Protein AF-A0A958YTX1-F1 (afdb_monomer_lite)

Secondary structure (DSSP, 8-state):
-EEEE---TTS-----EEEE---SS--EEE--STTTTTT-EEES-HHHHHHHHHHHHHHHHHHHHHHHHHHHHHH-TT--HHHHHHHHHHHHHHHHHHHHHHHHHHHHTTTSTHHHHHHHHHSTTS-HHHHHHHHHHS-HHHHTSHHHHHHHHHHHHHHHHHHH-

Foldseek 3Di:
DDWDDDDDPVRDDDPAIADFDDDPWDKDWDADPVCRRPRIDIDDDPLRVLVVVLVVVCVVLVVVLVVLVVVVVVQPPPHDPVVVVVSVVVNVVSLLVQLVVLLVSLLVVLADLNSLVSCVPRVLVPDLVSLVVSLVSHDPVNCPDPSNVVSVVSSVVCVVVVVVD

Radius of gyration: 19.44 Å; chains: 1; bounding box: 45×51×43 Å

Sequence (165 aa):
IYYLYIRLKDGSLRDDRITFFAENGDLNIKTNLKNFGSAAVVTGSENDSILRDYNKLKQRYVAKNLDLIEQRLKKGKKSDDSLEMDLSQKQNALVSSKYLATINFALNNKNQEVAPYLILSEAYNANIKYLDTVYNALLPKIKDSKYGKELESFILNRKKTDTVL

Structure (mmCIF, N/CA/C/O backbone):
data_AF-A0A958YTX1-F1
#
_entry.id   AF-A0A958YTX1-F1
#
loop_
_atom_site.group_PDB
_atom_site.id
_atom_site.type_symbol
_atom_site.label_atom_id
_atom_site.label_alt_id
_atom_site.label_comp_id
_atom_site.label_asym_id
_atom_site.label_entity_id
_atom_site.label_seq_id
_atom_site.pdbx_PDB_ins_code
_atom_site.Cartn_x
_atom_site.Cartn_y
_atom_site.Cartn_z
_atom_site.occupancy
_atom_site.B_iso_or_equiv
_atom_site.auth_seq_id
_atom_site.auth_comp_id
_atom_site.auth_asym_id
_atom_site.auth_atom_id
_atom_site.pdbx_PDB_model_num
ATOM 1 N N . ILE A 1 1 ? -3.151 -7.218 8.131 1.00 94.69 1 ILE A N 1
ATOM 2 C CA . ILE A 1 1 ? -2.975 -8.184 7.020 1.00 94.69 1 ILE A CA 1
ATOM 3 C C . ILE A 1 1 ? -2.817 -9.578 7.576 1.00 94.69 1 ILE A C 1
ATOM 5 O O . ILE A 1 1 ? -1.966 -9.788 8.434 1.00 94.69 1 ILE A O 1
ATOM 9 N N . TYR A 1 2 ? -3.626 -10.496 7.069 1.00 95.12 2 TYR A N 1
ATOM 10 C CA . TYR A 1 2 ? -3.586 -11.914 7.388 1.00 95.12 2 TYR A CA 1
ATOM 11 C C . TYR A 1 2 ? -3.464 -12.727 6.101 1.00 95.12 2 TYR A C 1
ATOM 13 O O . TYR A 1 2 ? -3.712 -12.224 5.002 1.00 95.12 2 TYR A O 1
ATOM 21 N N . TYR A 1 3 ? -3.056 -13.983 6.261 1.00 94.38 3 TYR A N 1
ATOM 22 C CA . TYR A 1 3 ? -2.882 -14.927 5.168 1.00 94.38 3 TYR A CA 1
ATOM 23 C C . TYR A 1 3 ? -3.634 -16.209 5.489 1.00 94.38 3 TYR A C 1
ATOM 25 O O . TYR A 1 3 ? -3.468 -16.773 6.570 1.00 94.38 3 TYR A O 1
ATOM 33 N N . LEU A 1 4 ? -4.421 -16.683 4.532 1.00 93.50 4 LEU A N 1
ATOM 34 C CA . LEU A 1 4 ? -5.057 -17.992 4.578 1.00 93.50 4 LEU A CA 1
ATOM 35 C C . LEU A 1 4 ? -4.350 -18.909 3.572 1.00 93.50 4 LEU A C 1
ATOM 37 O O . LEU A 1 4 ? -4.182 -18.541 2.409 1.00 93.50 4 LEU A O 1
ATOM 41 N N . TYR A 1 5 ? -3.920 -20.083 4.026 1.00 91.00 5 TYR A N 1
ATOM 42 C CA . TYR A 1 5 ? -3.286 -21.118 3.206 1.00 91.00 5 TYR A CA 1
ATOM 43 C C . TYR A 1 5 ? -3.966 -22.468 3.454 1.00 91.00 5 TYR A C 1
ATOM 45 O O . TYR A 1 5 ? -4.566 -22.677 4.510 1.00 91.00 5 TYR A O 1
ATOM 53 N N . ILE A 1 6 ? -3.879 -23.385 2.488 1.00 88.06 6 ILE A N 1
ATOM 54 C CA . ILE A 1 6 ? -4.390 -24.754 2.628 1.00 88.06 6 ILE A CA 1
ATOM 55 C C . ILE A 1 6 ? -3.218 -25.721 2.716 1.00 88.06 6 ILE A C 1
ATOM 57 O O . ILE A 1 6 ? -2.274 -25.650 1.936 1.00 88.06 6 ILE A O 1
ATOM 61 N N . ARG A 1 7 ? -3.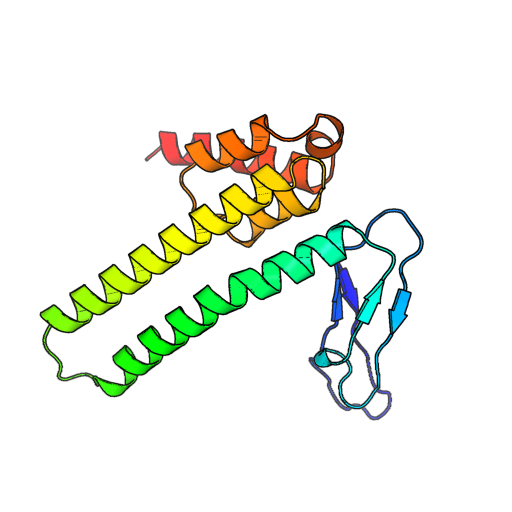327 -26.681 3.636 1.00 86.75 7 ARG A N 1
ATOM 62 C CA . ARG A 1 7 ? -2.463 -27.858 3.684 1.00 86.75 7 ARG A CA 1
ATOM 63 C C . ARG A 1 7 ? -3.258 -29.081 3.242 1.00 86.75 7 ARG A C 1
ATOM 65 O O . ARG A 1 7 ? -4.240 -29.442 3.891 1.00 86.75 7 ARG A O 1
ATOM 72 N N . LEU A 1 8 ? -2.841 -29.708 2.146 1.00 86.00 8 LEU A N 1
ATOM 73 C CA . LEU A 1 8 ? -3.474 -30.921 1.634 1.00 86.00 8 LEU A CA 1
ATOM 74 C C . LEU A 1 8 ? -2.929 -32.158 2.358 1.00 86.00 8 LEU A C 1
ATOM 76 O O . LEU A 1 8 ? -1.764 -32.214 2.752 1.00 86.00 8 LEU A O 1
ATOM 80 N N . LYS A 1 9 ? -3.802 -33.145 2.588 1.00 87.06 9 LYS A N 1
ATOM 81 C CA . LYS A 1 9 ? -3.450 -34.385 3.305 1.00 87.06 9 LYS A CA 1
ATOM 82 C C . LYS A 1 9 ? -2.627 -35.358 2.460 1.00 87.06 9 LYS A C 1
ATOM 84 O O . LYS A 1 9 ? -1.966 -36.218 3.025 1.00 87.06 9 LYS A O 1
ATOM 89 N N . ASP A 1 10 ? -2.665 -35.217 1.140 1.00 85.06 10 ASP A N 1
ATOM 90 C CA . ASP A 1 10 ? -1.918 -36.041 0.180 1.00 85.06 10 ASP A CA 1
ATOM 91 C C . ASP A 1 10 ? -0.419 -35.693 0.114 1.00 85.06 10 ASP A C 1
ATOM 93 O O . ASP A 1 10 ? 0.318 -36.268 -0.681 1.00 85.06 10 ASP A O 1
ATOM 97 N N . GLY A 1 11 ? 0.040 -34.753 0.947 1.00 75.19 11 GLY A N 1
ATOM 98 C CA . GLY A 1 11 ? 1.431 -34.313 0.995 1.00 75.19 11 GLY A CA 1
ATOM 99 C C . GLY A 1 11 ? 1.804 -33.318 -0.102 1.00 75.19 11 GLY A C 1
ATOM 100 O O . GLY A 1 11 ? 2.936 -32.835 -0.103 1.00 75.19 11 GLY A O 1
ATOM 101 N N . SER A 1 12 ? 0.878 -32.965 -1.000 1.00 78.81 12 SER A N 1
ATOM 102 C CA . SER A 1 12 ? 1.134 -31.935 -2.001 1.00 78.81 12 SER A CA 1
ATOM 103 C C . SER A 1 12 ? 1.296 -30.567 -1.332 1.00 78.81 12 SER A C 1
ATOM 105 O O . SER A 1 12 ? 0.480 -30.126 -0.513 1.00 78.81 12 SER A O 1
ATOM 107 N N . LEU A 1 13 ? 2.402 -29.900 -1.660 1.00 73.06 13 LEU A N 1
ATOM 108 C CA . LEU A 1 13 ? 2.681 -28.547 -1.202 1.00 73.06 13 LEU A CA 1
ATOM 109 C C . LEU A 1 13 ? 2.008 -27.549 -2.140 1.00 73.06 13 LEU A C 1
ATOM 111 O O . LEU A 1 13 ? 2.064 -27.671 -3.364 1.00 73.06 13 LEU A O 1
ATOM 115 N N . ARG A 1 14 ? 1.355 -26.563 -1.534 1.00 77.06 14 ARG A N 1
ATOM 116 C CA . ARG A 1 14 ? 0.618 -25.496 -2.201 1.00 77.06 14 ARG A CA 1
ATOM 117 C C . ARG A 1 14 ? 1.078 -24.178 -1.603 1.00 77.06 14 ARG A C 1
ATOM 119 O O . ARG A 1 14 ? 0.867 -23.924 -0.421 1.00 77.06 14 ARG A O 1
ATOM 126 N N . ASP A 1 15 ? 1.734 -23.373 -2.431 1.00 80.12 15 ASP A N 1
ATOM 127 C CA . ASP A 1 15 ? 2.277 -22.073 -2.027 1.00 80.12 15 ASP A CA 1
ATOM 128 C C . ASP A 1 15 ? 1.273 -20.928 -2.201 1.00 80.12 15 ASP A C 1
ATOM 130 O O . ASP A 1 15 ? 1.572 -19.778 -1.869 1.00 80.12 15 ASP A O 1
ATOM 134 N N . ASP A 1 16 ? 0.072 -21.215 -2.707 1.00 86.00 16 ASP A N 1
ATOM 135 C CA . ASP A 1 16 ? -0.949 -20.203 -2.891 1.00 86.00 16 ASP A CA 1
ATOM 136 C C . ASP A 1 16 ? -1.557 -19.756 -1.557 1.00 86.00 16 ASP A C 1
ATOM 138 O O . ASP A 1 16 ? -1.866 -20.537 -0.655 1.00 86.00 16 ASP A O 1
ATOM 142 N N . ARG A 1 17 ? -1.698 -18.436 -1.424 1.00 91.56 17 ARG A N 1
ATOM 143 C CA . ARG A 1 17 ? -2.186 -17.774 -0.215 1.00 91.56 17 ARG A CA 1
ATOM 144 C C . ARG A 1 17 ? -3.240 -16.756 -0.590 1.00 91.56 17 ARG A C 1
ATOM 146 O O . ARG A 1 17 ? -3.100 -16.043 -1.584 1.00 91.56 17 ARG A O 1
ATOM 153 N N . ILE A 1 18 ? -4.261 -16.649 0.246 1.00 94.38 18 ILE A N 1
ATOM 154 C CA . ILE A 1 18 ? -5.218 -15.550 0.193 1.00 94.38 18 ILE A CA 1
ATOM 155 C C . ILE A 1 18 ? -4.757 -14.509 1.202 1.00 94.38 18 ILE A C 1
ATOM 157 O O . ILE A 1 18 ? -4.829 -14.730 2.410 1.00 94.38 18 ILE A O 1
ATOM 161 N N . THR A 1 19 ? -4.271 -13.382 0.698 1.00 94.75 19 THR A N 1
ATOM 162 C CA . THR A 1 19 ? -3.956 -12.210 1.516 1.00 94.75 19 THR A CA 1
ATOM 163 C C . THR A 1 19 ? -5.206 -11.360 1.669 1.00 94.75 19 THR A C 1
ATOM 165 O O . THR A 1 19 ? -5.884 -11.078 0.676 1.00 94.75 19 THR A O 1
ATOM 168 N N . PHE A 1 20 ? -5.494 -10.927 2.892 1.00 96.38 20 PHE A N 1
ATOM 169 C CA . PHE A 1 20 ? -6.612 -10.028 3.156 1.00 96.38 20 PHE A CA 1
ATOM 170 C C . PHE A 1 20 ? -6.329 -9.075 4.318 1.00 96.38 20 PHE A C 1
ATOM 172 O O . PHE A 1 20 ? -5.524 -9.353 5.219 1.00 96.38 20 PHE A O 1
ATOM 179 N N . PHE A 1 21 ? -6.987 -7.923 4.288 1.00 97.12 21 PHE A N 1
ATOM 180 C CA . PHE A 1 21 ? -7.036 -7.005 5.414 1.00 97.12 21 PHE A CA 1
ATOM 181 C C . PHE A 1 21 ? -8.175 -7.436 6.342 1.00 97.12 21 PHE A C 1
ATOM 183 O O . PHE A 1 21 ? -9.337 -7.399 5.966 1.00 97.12 21 PHE A O 1
ATOM 190 N N . ALA A 1 22 ? -7.837 -7.904 7.541 1.00 94.38 22 ALA A N 1
ATOM 191 C CA . ALA A 1 22 ? -8.842 -8.210 8.552 1.00 94.38 22 ALA A CA 1
ATOM 192 C C . ALA A 1 22 ? -9.127 -6.958 9.383 1.00 94.38 22 ALA A C 1
ATOM 194 O O . ALA A 1 22 ? -8.197 -6.216 9.707 1.00 94.38 22 ALA A O 1
ATOM 195 N N . GLU A 1 23 ? -10.386 -6.774 9.756 1.00 90.81 23 GLU A N 1
ATOM 196 C CA . GLU A 1 23 ? -10.850 -5.740 10.677 1.00 90.81 23 GLU A CA 1
ATOM 197 C C . GLU A 1 23 ? -11.824 -6.349 11.689 1.00 90.81 23 GLU A C 1
ATOM 199 O O . GLU A 1 23 ? -12.210 -7.512 11.562 1.00 90.81 23 GLU A O 1
ATOM 204 N N . ASN A 1 24 ? -12.171 -5.593 12.730 1.00 90.25 24 ASN A N 1
ATOM 205 C CA . ASN A 1 24 ? -13.100 -6.067 13.750 1.00 90.25 24 ASN A CA 1
ATOM 206 C C . ASN A 1 24 ? -14.527 -6.110 13.179 1.00 90.25 24 ASN A C 1
ATOM 208 O O . ASN A 1 24 ? -15.191 -5.078 13.097 1.00 90.25 24 ASN A O 1
ATOM 212 N N . GLY A 1 25 ? -14.965 -7.293 12.759 1.00 91.00 25 GLY A N 1
ATOM 213 C CA . GLY A 1 25 ? -16.273 -7.525 12.161 1.00 91.00 25 GLY A CA 1
ATOM 214 C C . GLY A 1 25 ? -16.349 -8.876 11.453 1.00 91.00 25 GLY A C 1
ATOM 215 O O . GLY A 1 25 ? -15.367 -9.620 11.386 1.00 91.00 25 GLY A O 1
ATOM 216 N N . ASP A 1 26 ? -17.527 -9.183 10.917 1.00 94.00 26 ASP A N 1
ATOM 217 C CA . ASP A 1 26 ? -17.751 -10.410 10.159 1.00 94.00 26 ASP A CA 1
ATOM 218 C C . ASP A 1 26 ? -17.112 -10.310 8.770 1.00 94.00 26 ASP A C 1
ATOM 220 O O . ASP A 1 26 ? -17.477 -9.470 7.947 1.00 94.00 26 ASP A O 1
ATOM 224 N N . LEU A 1 27 ? -16.176 -11.215 8.489 1.00 95.19 27 LEU A N 1
ATOM 225 C CA . LEU A 1 27 ? -15.470 -11.301 7.215 1.00 95.19 27 LEU A CA 1
ATOM 226 C C . LEU A 1 27 ? -15.757 -12.649 6.555 1.00 95.19 27 LEU A C 1
ATOM 228 O O . LEU A 1 27 ? -15.648 -13.704 7.178 1.00 95.19 27 LEU A O 1
ATOM 232 N N . ASN A 1 28 ? -16.084 -12.620 5.264 1.00 96.19 28 ASN A N 1
ATOM 233 C CA . ASN A 1 28 ? -16.352 -13.815 4.472 1.00 96.19 28 ASN A CA 1
ATOM 234 C C . ASN A 1 28 ? -15.337 -13.946 3.331 1.00 96.19 28 ASN A C 1
ATOM 236 O O . ASN A 1 28 ? -15.104 -12.993 2.585 1.00 96.19 28 ASN A O 1
ATOM 240 N N . ILE A 1 29 ? -14.755 -15.139 3.184 1.00 96.38 29 ILE A N 1
ATOM 241 C CA . ILE A 1 29 ? -13.807 -15.480 2.119 1.00 96.38 29 ILE A CA 1
ATOM 242 C C . ILE A 1 29 ? -14.378 -16.645 1.319 1.00 96.38 29 ILE A C 1
ATOM 244 O O . ILE A 1 29 ? -14.468 -17.769 1.813 1.00 96.38 29 ILE A O 1
ATOM 248 N N . LYS A 1 30 ? -14.711 -16.394 0.053 1.00 96.69 30 LYS A N 1
ATOM 249 C CA . LYS A 1 30 ? -15.165 -17.423 -0.887 1.00 96.69 30 LYS A CA 1
ATOM 250 C C . LYS A 1 30 ? -14.072 -17.713 -1.905 1.00 96.69 30 LYS A C 1
ATOM 252 O O . LYS A 1 30 ? -13.580 -16.803 -2.559 1.00 96.69 30 LYS A O 1
ATOM 257 N N . THR A 1 31 ? -13.707 -18.980 -2.066 1.00 95.81 31 THR A N 1
ATOM 258 C CA . THR A 1 31 ? -12.684 -19.432 -3.022 1.00 95.81 31 THR A CA 1
ATOM 259 C C . THR A 1 31 ? -13.006 -20.846 -3.527 1.00 95.81 31 THR A C 1
ATOM 261 O O . THR A 1 31 ? -14.040 -21.413 -3.171 1.00 95.81 31 THR A O 1
ATOM 264 N N . ASN A 1 32 ? -12.150 -21.429 -4.368 1.00 93.12 32 ASN A N 1
ATOM 265 C CA . ASN A 1 32 ? -12.254 -22.818 -4.810 1.00 93.12 32 ASN A CA 1
ATOM 266 C C . ASN A 1 32 ? -10.899 -23.531 -4.755 1.00 93.12 32 ASN A C 1
ATOM 268 O O . ASN A 1 32 ? -9.851 -22.902 -4.819 1.00 93.12 32 ASN A O 1
ATOM 272 N N . LEU A 1 33 ? -10.920 -24.863 -4.679 1.00 89.62 33 LEU A N 1
ATOM 273 C CA . LEU A 1 33 ? -9.699 -25.656 -4.540 1.00 89.62 33 LEU A CA 1
ATOM 274 C C . LEU A 1 33 ? -8.764 -25.553 -5.757 1.00 89.62 33 LEU A C 1
ATOM 276 O O . LEU A 1 33 ? -7.557 -25.668 -5.595 1.00 89.62 33 LEU A O 1
ATOM 280 N N . LYS A 1 34 ? -9.293 -25.358 -6.970 1.00 90.12 34 LYS A N 1
ATOM 281 C CA . LYS A 1 34 ? -8.480 -25.309 -8.198 1.00 90.12 34 LYS A CA 1
ATOM 282 C C . LYS A 1 34 ? -7.597 -24.059 -8.250 1.00 90.12 34 LYS A C 1
ATOM 284 O O . LYS A 1 34 ? -6.446 -24.149 -8.653 1.00 90.12 34 LYS A O 1
ATOM 289 N N . ASN A 1 35 ? -8.147 -22.920 -7.837 1.00 90.88 35 ASN A N 1
ATOM 290 C CA . ASN A 1 35 ? -7.543 -21.592 -7.921 1.00 90.88 35 ASN A CA 1
ATOM 291 C C . ASN A 1 35 ? -7.614 -20.901 -6.550 1.00 90.88 35 ASN A C 1
ATOM 293 O O . ASN A 1 35 ? -8.166 -19.807 -6.433 1.00 90.88 35 ASN A O 1
ATOM 297 N N . PHE A 1 36 ? -7.120 -21.558 -5.499 1.00 91.25 36 PHE A N 1
ATOM 298 C CA . PHE A 1 36 ? -7.405 -21.157 -4.120 1.00 91.25 36 PHE A CA 1
ATOM 299 C C . PHE A 1 36 ? -6.950 -19.728 -3.797 1.00 91.25 36 PHE A C 1
ATOM 301 O O . PHE A 1 36 ? -7.731 -18.960 -3.234 1.00 91.25 36 PHE A O 1
ATOM 308 N N . GLY A 1 37 ? -5.751 -19.329 -4.223 1.00 90.81 37 GLY A N 1
ATOM 309 C CA . GLY A 1 37 ? -5.306 -17.939 -4.083 1.00 90.81 37 GLY A CA 1
ATOM 310 C C . GLY A 1 37 ? -6.059 -16.956 -4.992 1.00 90.81 37 GLY A C 1
ATOM 311 O O . GLY A 1 37 ? -6.606 -15.957 -4.529 1.00 90.81 37 GLY A O 1
ATOM 312 N N . SER A 1 38 ? -6.087 -17.222 -6.302 1.00 91.00 38 SER A N 1
ATOM 313 C CA . SER A 1 38 ? -6.497 -16.235 -7.315 1.00 91.00 38 SER A CA 1
ATOM 314 C C . SER A 1 38 ? -8.008 -16.083 -7.499 1.00 91.00 38 SER A C 1
ATOM 316 O O . SER A 1 38 ? -8.454 -15.026 -7.938 1.00 91.00 38 SER A O 1
ATOM 318 N N . ALA A 1 39 ? -8.806 -17.097 -7.157 1.00 93.81 39 ALA A N 1
ATOM 319 C CA . ALA A 1 39 ? -10.267 -17.033 -7.237 1.00 93.81 39 ALA A CA 1
ATOM 320 C C . ALA A 1 39 ? -10.928 -16.528 -5.944 1.00 93.81 39 ALA A C 1
ATOM 322 O O . ALA A 1 39 ? -12.155 -16.544 -5.837 1.00 93.81 39 ALA A O 1
ATOM 323 N N . ALA A 1 40 ? -10.131 -16.111 -4.960 1.00 95.31 40 ALA A N 1
ATOM 324 C CA . ALA A 1 40 ? -10.626 -15.645 -3.681 1.00 95.31 40 ALA A CA 1
ATOM 325 C C . ALA A 1 40 ? -11.355 -14.301 -3.794 1.00 95.31 40 ALA A C 1
ATOM 327 O O . ALA A 1 40 ? -10.803 -13.303 -4.263 1.00 95.31 40 ALA A O 1
ATOM 328 N N . VAL A 1 41 ? -12.578 -14.265 -3.274 1.00 96.06 41 VAL A N 1
ATOM 329 C CA . VAL A 1 41 ? -13.373 -13.056 -3.075 1.00 96.06 41 VAL A CA 1
ATOM 330 C C . VAL A 1 41 ? -13.544 -12.856 -1.577 1.00 96.06 41 VAL A C 1
ATOM 332 O O . VAL A 1 41 ? -14.038 -13.746 -0.885 1.00 96.06 41 VAL A O 1
ATOM 335 N N . VAL A 1 42 ? -13.120 -11.694 -1.090 1.00 96.31 42 VAL A N 1
ATOM 336 C CA . VAL A 1 42 ? -13.234 -11.301 0.316 1.00 96.31 42 VAL A CA 1
ATOM 337 C C . VAL A 1 42 ? -14.272 -10.193 0.422 1.00 96.31 42 VAL A C 1
ATOM 339 O O . VAL A 1 42 ? -14.250 -9.243 -0.359 1.00 96.31 42 VAL A O 1
ATOM 342 N N . THR A 1 43 ? -15.194 -10.337 1.368 1.00 96.50 43 THR A N 1
ATOM 343 C CA . THR A 1 43 ? -16.273 -9.380 1.644 1.00 96.50 43 THR A CA 1
ATOM 344 C C . THR A 1 43 ? -16.411 -9.169 3.146 1.00 96.50 43 THR A C 1
ATOM 346 O O . THR A 1 43 ? -16.053 -10.057 3.918 1.00 96.50 43 THR A O 1
ATOM 349 N N . GLY A 1 44 ? -16.969 -8.031 3.559 1.00 94.69 44 GLY A N 1
ATOM 350 C CA . GLY A 1 44 ? -17.151 -7.701 4.979 1.00 94.69 44 GLY A CA 1
ATOM 351 C C . GLY A 1 44 ? -15.977 -6.949 5.614 1.00 94.6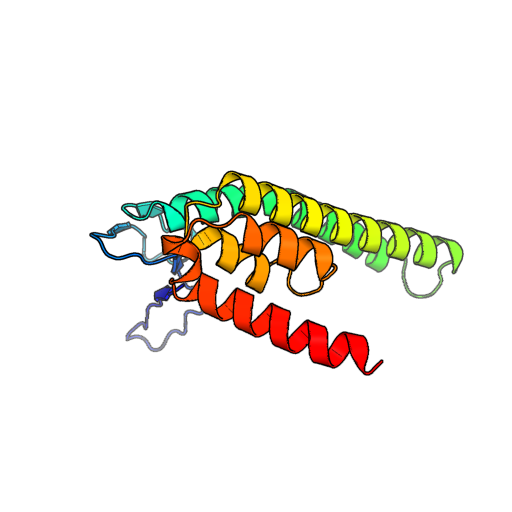9 44 GLY A C 1
ATOM 352 O O . GLY A 1 44 ? -16.041 -6.653 6.797 1.00 94.69 44 GLY A O 1
ATOM 353 N N . SER A 1 45 ? -14.937 -6.600 4.840 1.00 95.75 45 SER A N 1
ATOM 354 C CA . SER A 1 45 ? -13.924 -5.624 5.264 1.00 95.75 45 SER A CA 1
ATOM 355 C C . SER A 1 45 ? -13.850 -4.434 4.313 1.00 95.75 45 SER A C 1
ATOM 357 O O . SER A 1 45 ? -13.541 -4.591 3.126 1.00 95.75 45 SER A O 1
ATOM 359 N N . GLU A 1 46 ? -14.092 -3.235 4.843 1.00 95.75 46 GLU A N 1
ATOM 360 C CA . GLU A 1 46 ? -13.929 -1.986 4.096 1.00 95.75 46 GLU A CA 1
ATOM 361 C C . GLU A 1 46 ? -12.448 -1.738 3.781 1.00 95.75 46 GLU A C 1
ATOM 363 O O . GLU A 1 46 ? -12.098 -1.406 2.643 1.00 95.75 46 GLU A O 1
ATOM 368 N N . ASN A 1 47 ? -11.555 -1.992 4.746 1.00 97.44 47 ASN A N 1
ATOM 369 C CA . ASN A 1 47 ? -10.113 -1.854 4.537 1.00 97.44 47 ASN A CA 1
ATOM 370 C C . ASN A 1 47 ? -9.593 -2.803 3.445 1.00 97.44 47 ASN A C 1
ATOM 372 O O . ASN A 1 47 ? -8.751 -2.400 2.640 1.00 97.44 47 ASN A O 1
ATOM 376 N N . ASP A 1 48 ? -10.100 -4.039 3.368 1.00 97.62 48 ASP A N 1
ATOM 377 C CA . ASP A 1 48 ? -9.721 -4.987 2.314 1.00 97.62 48 ASP A CA 1
ATOM 378 C C . ASP A 1 48 ? -10.236 -4.548 0.942 1.00 97.62 48 ASP A C 1
ATOM 380 O O . ASP A 1 48 ? -9.499 -4.623 -0.043 1.00 97.62 48 ASP A O 1
ATOM 384 N N . SER A 1 49 ? -11.465 -4.029 0.870 1.00 97.19 49 SER A N 1
ATOM 385 C CA . SER A 1 49 ? -12.017 -3.484 -0.375 1.00 97.19 49 SER A CA 1
ATOM 386 C C . SER A 1 49 ? -11.148 -2.342 -0.908 1.00 97.19 49 SER A C 1
ATOM 388 O O . SER A 1 49 ? -10.721 -2.366 -2.065 1.00 97.19 49 SER A O 1
ATOM 390 N N . ILE A 1 50 ? -10.800 -1.386 -0.044 1.00 98.19 50 ILE A N 1
ATOM 391 C CA . ILE A 1 50 ? -9.938 -0.253 -0.398 1.00 98.19 50 ILE A CA 1
ATOM 392 C C . ILE A 1 50 ? -8.534 -0.735 -0.798 1.00 98.19 50 ILE A C 1
ATOM 394 O O . ILE A 1 50 ? -7.969 -0.259 -1.787 1.00 98.19 50 ILE A O 1
ATOM 398 N N . LEU A 1 51 ? -7.975 -1.725 -0.091 1.00 98.06 51 LEU A N 1
ATOM 399 C CA . LEU A 1 51 ? -6.694 -2.341 -0.449 1.00 98.06 51 LEU A CA 1
ATOM 400 C C . LEU A 1 51 ? -6.742 -2.989 -1.842 1.00 98.06 51 LEU A C 1
ATOM 402 O O . LEU A 1 51 ? -5.788 -2.873 -2.616 1.00 98.06 51 LEU A O 1
ATOM 406 N N . ARG A 1 52 ? -7.839 -3.670 -2.193 1.00 96.81 52 ARG A N 1
ATOM 407 C CA . ARG A 1 52 ? -8.026 -4.265 -3.527 1.00 96.81 52 ARG A CA 1
ATOM 408 C C . ARG A 1 52 ? -8.102 -3.203 -4.613 1.00 96.81 52 ARG A C 1
ATOM 410 O O . ARG A 1 52 ? -7.504 -3.395 -5.673 1.00 96.81 52 ARG A O 1
ATOM 417 N N . ASP A 1 53 ? -8.771 -2.088 -4.358 1.00 97.94 53 ASP A N 1
ATOM 418 C CA . ASP A 1 53 ? -8.829 -0.978 -5.309 1.00 97.94 53 ASP A CA 1
ATOM 419 C C . ASP A 1 53 ? -7.461 -0.324 -5.508 1.00 97.94 53 ASP A C 1
ATOM 421 O O . ASP A 1 53 ? -7.038 -0.105 -6.649 1.00 97.94 53 ASP A O 1
ATOM 425 N N . TYR A 1 54 ? -6.698 -0.138 -4.429 1.00 98.44 54 TYR A N 1
ATOM 426 C CA . TYR A 1 54 ? -5.301 0.269 -4.537 1.00 98.44 54 TYR A CA 1
ATOM 427 C C . TYR A 1 54 ? -4.469 -0.740 -5.341 1.00 98.44 54 TYR A C 1
ATOM 429 O O . TYR A 1 54 ? -3.680 -0.356 -6.205 1.00 98.44 54 TYR A O 1
ATOM 437 N N . ASN A 1 55 ? -4.652 -2.043 -5.116 1.00 96.44 55 ASN A N 1
ATOM 438 C CA . ASN A 1 55 ? -3.918 -3.067 -5.855 1.00 96.44 55 ASN A CA 1
ATOM 439 C C . ASN A 1 55 ? -4.192 -2.992 -7.364 1.00 96.44 55 ASN A C 1
ATOM 441 O O . ASN A 1 55 ? -3.246 -3.128 -8.141 1.00 96.44 55 ASN A O 1
ATOM 445 N N . LYS A 1 56 ? -5.433 -2.709 -7.788 1.00 96.75 56 LYS A N 1
ATOM 446 C CA . LYS A 1 56 ? -5.767 -2.463 -9.206 1.00 96.75 56 LYS A CA 1
ATOM 447 C C . LYS A 1 56 ? -5.018 -1.249 -9.760 1.00 96.75 56 LYS A C 1
ATOM 449 O O . LYS A 1 56 ? -4.485 -1.314 -10.867 1.00 96.75 56 LYS A O 1
ATOM 454 N N . LEU A 1 57 ? -4.935 -0.158 -8.995 1.00 96.69 57 LEU A N 1
ATOM 455 C CA . LEU A 1 57 ? -4.146 1.022 -9.366 1.00 96.69 57 LEU A CA 1
ATOM 456 C C . LEU A 1 57 ? -2.655 0.669 -9.511 1.00 96.69 57 LEU A C 1
ATOM 458 O O . LEU A 1 57 ? -2.033 0.993 -10.527 1.00 96.69 57 LEU A O 1
ATOM 462 N N . LYS A 1 58 ? -2.096 -0.049 -8.529 1.00 97.00 58 LYS A N 1
ATOM 463 C CA . LYS A 1 58 ? -0.690 -0.475 -8.487 1.00 97.00 58 LYS A CA 1
ATOM 464 C C . LYS A 1 58 ? -0.293 -1.321 -9.699 1.00 97.00 58 LYS A C 1
ATOM 466 O O . LYS A 1 58 ? 0.832 -1.175 -10.178 1.00 97.00 58 LYS A O 1
ATOM 471 N N . GLN A 1 59 ? -1.200 -2.142 -10.241 1.00 97.19 59 GLN A N 1
ATOM 472 C CA . GLN A 1 59 ? -0.908 -2.984 -11.412 1.00 97.19 59 GLN A CA 1
ATOM 473 C C . GLN A 1 59 ? -0.369 -2.190 -12.608 1.00 97.19 59 GLN A C 1
ATOM 475 O O . GLN A 1 59 ? 0.496 -2.680 -13.327 1.00 97.19 59 GLN A O 1
ATOM 480 N N . ARG A 1 60 ? -0.798 -0.934 -12.794 1.00 96.56 60 ARG A N 1
ATOM 481 C CA . ARG A 1 60 ? -0.302 -0.085 -13.892 1.00 96.56 60 ARG A CA 1
ATOM 482 C C . ARG A 1 60 ? 1.192 0.220 -13.763 1.00 96.56 60 ARG A C 1
ATOM 484 O O . ARG A 1 60 ? 1.895 0.277 -14.767 1.00 96.56 60 ARG A O 1
ATOM 491 N N . TYR A 1 61 ? 1.682 0.403 -12.538 1.00 97.75 61 TYR A N 1
ATOM 492 C CA . TYR A 1 61 ? 3.103 0.634 -12.266 1.00 97.75 61 TYR A CA 1
ATOM 493 C C . TYR A 1 61 ? 3.909 -0.654 -12.395 1.00 97.75 61 TYR A C 1
ATOM 495 O O . TYR A 1 61 ? 5.007 -0.629 -12.943 1.00 97.75 61 TYR A O 1
ATOM 503 N N . VAL A 1 62 ? 3.348 -1.782 -11.946 1.00 97.44 62 VAL A N 1
ATOM 504 C CA . VAL A 1 62 ? 3.968 -3.104 -12.110 1.00 97.44 62 VAL A CA 1
ATOM 505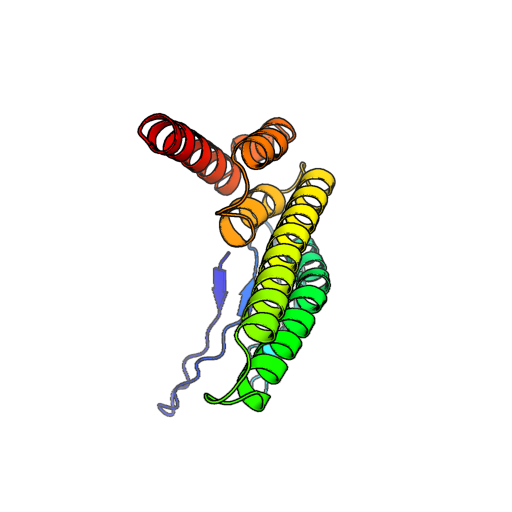 C C . VAL A 1 62 ? 4.155 -3.423 -13.592 1.00 97.44 62 VAL A C 1
ATOM 507 O O . VAL A 1 62 ? 5.270 -3.725 -13.998 1.00 97.44 62 VAL A O 1
ATOM 510 N N . ALA A 1 63 ? 3.109 -3.269 -14.408 1.00 98.12 63 ALA A N 1
ATOM 511 C CA . ALA A 1 63 ? 3.174 -3.517 -15.847 1.00 98.12 63 ALA A CA 1
ATOM 512 C C . ALA A 1 63 ? 4.235 -2.647 -16.541 1.00 98.12 63 ALA A C 1
ATOM 514 O O . ALA A 1 63 ? 5.066 -3.164 -17.279 1.00 98.12 63 ALA A O 1
ATOM 515 N N . LYS A 1 64 ? 4.273 -1.339 -16.244 1.00 98.00 64 LYS A N 1
ATOM 516 C CA . LYS A 1 64 ? 5.303 -0.434 -16.785 1.00 98.00 64 LYS A CA 1
ATOM 517 C C . LYS A 1 64 ? 6.716 -0.822 -16.350 1.00 98.00 64 LYS A C 1
ATOM 519 O O . LYS A 1 64 ? 7.647 -0.722 -17.137 1.00 98.00 64 LYS A O 1
ATOM 524 N N . ASN A 1 65 ? 6.894 -1.260 -15.105 1.00 97.44 65 ASN A N 1
ATOM 525 C CA . ASN A 1 65 ? 8.203 -1.692 -14.624 1.00 97.44 65 ASN A CA 1
ATOM 526 C C . ASN A 1 65 ? 8.650 -2.994 -15.306 1.00 97.44 65 ASN A C 1
ATOM 528 O O . ASN A 1 65 ? 9.829 -3.136 -15.610 1.00 97.44 65 ASN A O 1
ATOM 532 N N . LEU A 1 66 ? 7.724 -3.923 -15.567 1.00 97.75 66 LEU A N 1
ATOM 533 C CA . LEU A 1 66 ? 8.009 -5.147 -16.321 1.00 97.75 66 LEU A CA 1
ATOM 534 C C . LEU A 1 66 ? 8.429 -4.842 -17.762 1.00 97.75 66 LEU A C 1
ATOM 536 O O . LEU A 1 66 ? 9.393 -5.435 -18.231 1.00 97.75 66 LEU A O 1
ATOM 540 N N . ASP A 1 67 ? 7.784 -3.876 -18.417 1.00 97.00 67 ASP A N 1
ATOM 541 C CA . ASP A 1 67 ? 8.182 -3.411 -19.751 1.00 97.00 67 ASP A CA 1
ATOM 542 C C . ASP A 1 67 ? 9.609 -2.827 -19.756 1.00 97.00 67 ASP A C 1
ATOM 544 O O . ASP A 1 67 ? 10.438 -3.205 -20.582 1.00 97.00 67 ASP A O 1
ATOM 548 N N . LEU A 1 68 ? 9.962 -1.992 -18.769 1.00 96.06 68 LEU A N 1
ATOM 549 C CA . LEU A 1 68 ? 11.335 -1.482 -18.625 1.00 96.06 68 LEU A CA 1
ATOM 550 C C . LEU A 1 68 ? 12.357 -2.605 -18.374 1.00 96.06 68 LEU A C 1
ATOM 552 O O . LEU A 1 68 ? 13.469 -2.564 -18.905 1.00 96.06 68 LEU A O 1
ATOM 556 N N . ILE A 1 69 ? 11.993 -3.617 -17.579 1.00 94.19 69 ILE A N 1
ATOM 557 C CA . ILE A 1 69 ? 12.835 -4.800 -17.351 1.00 94.19 69 ILE A CA 1
ATOM 558 C C . ILE A 1 69 ? 13.020 -5.581 -18.656 1.00 94.19 69 ILE A C 1
ATOM 560 O O . ILE A 1 69 ? 14.143 -5.962 -18.979 1.00 94.19 69 ILE A O 1
ATOM 564 N N . GLU A 1 70 ? 11.955 -5.792 -19.427 1.00 94.50 70 GLU A N 1
ATOM 565 C CA . GLU A 1 70 ? 12.017 -6.476 -20.718 1.00 94.50 70 GLU A CA 1
ATOM 566 C C . GLU A 1 70 ? 12.936 -5.737 -21.701 1.00 94.50 70 GLU A C 1
ATOM 568 O O . GLU A 1 70 ? 13.796 -6.363 -22.325 1.00 94.50 70 GLU A O 1
ATOM 573 N N . GLN A 1 71 ? 12.819 -4.408 -21.790 1.00 92.25 71 GLN A N 1
ATOM 574 C CA . GLN A 1 71 ? 13.708 -3.573 -22.605 1.00 92.25 71 GLN A CA 1
ATOM 575 C C . GLN A 1 71 ? 15.178 -3.743 -22.193 1.00 92.25 71 GLN A C 1
ATOM 577 O O . GLN A 1 71 ? 16.042 -3.956 -23.049 1.00 92.25 71 GLN A O 1
ATOM 582 N N . ARG A 1 72 ? 15.464 -3.735 -20.883 1.00 90.50 72 ARG A N 1
ATOM 583 C CA . ARG A 1 72 ? 16.818 -3.955 -20.351 1.00 90.50 72 ARG A CA 1
ATOM 584 C C . ARG A 1 72 ? 17.355 -5.353 -20.681 1.00 90.50 72 ARG A C 1
ATOM 586 O O . ARG A 1 72 ? 18.530 -5.493 -21.011 1.00 90.50 72 ARG A O 1
ATOM 593 N N . LEU A 1 73 ? 16.514 -6.387 -20.635 1.00 90.50 73 LEU A N 1
ATOM 594 C CA . LEU A 1 73 ? 16.915 -7.758 -20.974 1.00 90.50 73 LEU A CA 1
ATOM 595 C C . LEU A 1 73 ? 17.202 -7.924 -22.474 1.00 90.50 73 LEU A C 1
ATOM 597 O O . LEU A 1 73 ? 18.214 -8.527 -22.833 1.00 90.50 73 LEU A O 1
ATOM 601 N N . LYS A 1 74 ? 16.363 -7.352 -23.349 1.00 89.19 74 LYS A N 1
ATOM 602 C CA . LYS A 1 74 ? 16.550 -7.387 -24.815 1.00 89.19 74 LYS A CA 1
ATOM 603 C C . LYS A 1 74 ? 17.822 -6.674 -25.269 1.00 89.19 74 LYS A C 1
ATOM 605 O O . LYS A 1 74 ? 18.447 -7.091 -26.239 1.00 89.19 74 LYS A O 1
ATOM 610 N N . LYS A 1 75 ? 18.212 -5.617 -24.555 1.00 79.56 75 LYS A N 1
ATOM 611 C CA . LYS A 1 75 ? 19.410 -4.815 -24.823 1.00 79.56 75 LYS A CA 1
ATOM 612 C C . LYS A 1 75 ? 20.720 -5.637 -24.740 1.00 79.56 75 LYS A C 1
ATOM 614 O O . LYS A 1 75 ? 21.666 -5.342 -25.471 1.00 79.56 75 LYS A O 1
ATOM 619 N N . GLY A 1 76 ? 20.792 -6.682 -23.905 1.00 68.81 76 GLY A N 1
ATOM 620 C CA . GLY A 1 76 ? 21.998 -7.509 -23.725 1.00 68.81 76 GLY A CA 1
ATOM 621 C C . GLY A 1 76 ? 23.224 -6.743 -23.176 1.00 68.81 76 GLY A C 1
ATOM 622 O O . GLY A 1 76 ? 23.203 -5.525 -23.013 1.00 68.81 76 GLY A O 1
ATOM 623 N N . LYS A 1 77 ? 24.337 -7.442 -22.890 1.00 67.81 77 LYS A N 1
ATOM 624 C CA . LYS A 1 77 ? 25.544 -6.865 -22.236 1.00 67.81 77 LYS A CA 1
ATOM 625 C C . LYS A 1 77 ? 26.375 -5.874 -23.085 1.00 67.81 77 LYS A C 1
ATOM 627 O O . LYS A 1 77 ? 27.352 -5.342 -22.576 1.00 67.81 77 LYS A O 1
ATOM 632 N N . LYS A 1 78 ? 26.064 -5.668 -24.371 1.00 60.84 78 LYS A N 1
ATOM 633 C CA . LYS A 1 78 ? 26.932 -4.962 -25.350 1.00 60.84 78 LYS A CA 1
ATOM 634 C C . LYS A 1 78 ? 26.465 -3.549 -25.725 1.00 60.84 78 LYS A C 1
ATOM 636 O O . LYS A 1 78 ? 26.711 -3.078 -26.828 1.00 60.84 78 LYS A O 1
ATOM 641 N N . SER A 1 79 ? 25.718 -2.901 -24.857 1.00 59.91 79 SER A N 1
ATOM 642 C CA . SER A 1 79 ? 24.844 -1.799 -25.234 1.00 59.91 79 SER A CA 1
ATOM 643 C C . SER A 1 79 ? 25.247 -0.490 -24.581 1.00 59.91 79 SER A C 1
ATOM 645 O O . SER A 1 79 ? 25.509 -0.459 -23.383 1.00 59.91 79 SER A O 1
ATOM 647 N N . ASP A 1 80 ? 25.195 0.560 -25.395 1.00 71.75 80 ASP A N 1
ATOM 648 C CA . ASP A 1 80 ? 25.497 1.958 -25.097 1.00 71.75 80 ASP A CA 1
ATOM 649 C C . ASP A 1 80 ? 25.071 2.401 -23.680 1.00 71.75 80 ASP A C 1
ATOM 651 O O . ASP A 1 80 ? 23.938 2.139 -23.240 1.00 71.75 80 ASP A O 1
ATOM 655 N N . ASP A 1 81 ? 25.991 3.067 -22.975 1.00 77.56 81 ASP A N 1
ATOM 656 C CA . ASP A 1 81 ? 25.808 3.574 -21.608 1.00 77.56 81 ASP A CA 1
ATOM 657 C C . ASP A 1 81 ? 24.639 4.570 -21.547 1.00 77.56 81 ASP A C 1
ATOM 659 O O . ASP A 1 81 ? 23.893 4.607 -20.564 1.00 77.56 81 ASP A O 1
ATOM 663 N N . SER A 1 82 ? 24.401 5.301 -22.642 1.00 83.19 82 SER A N 1
ATOM 664 C CA . SER A 1 82 ? 23.305 6.269 -22.777 1.00 83.19 82 SER A CA 1
ATOM 665 C C . SER A 1 82 ? 21.916 5.638 -22.577 1.00 83.19 82 SER A C 1
ATOM 667 O O . SER A 1 82 ? 21.067 6.185 -21.868 1.00 83.19 82 SER A O 1
ATOM 669 N N . LEU A 1 83 ? 21.692 4.444 -23.134 1.00 84.50 83 LEU A N 1
ATOM 670 C CA . LEU A 1 83 ? 20.419 3.726 -23.046 1.00 84.50 83 LEU A CA 1
ATOM 671 C C . LEU A 1 83 ? 20.188 3.131 -21.654 1.00 84.50 83 LEU A C 1
ATOM 673 O O . LEU A 1 83 ? 19.050 3.075 -21.192 1.00 84.50 83 LEU A O 1
ATOM 677 N N . GLU A 1 84 ? 21.246 2.689 -20.964 1.00 88.56 84 GLU A N 1
ATOM 678 C CA . GLU A 1 84 ? 21.099 2.208 -19.582 1.00 88.56 84 GLU A CA 1
ATOM 679 C C . GLU A 1 84 ? 20.759 3.355 -18.628 1.00 88.56 84 GLU A C 1
ATOM 681 O O . GLU A 1 84 ? 19.920 3.199 -17.734 1.00 88.56 84 GLU A O 1
ATOM 686 N N . MET A 1 85 ? 21.370 4.523 -18.841 1.00 89.88 85 MET A N 1
ATOM 687 C CA . MET A 1 85 ? 21.046 5.732 -18.090 1.00 89.88 85 MET A CA 1
ATOM 688 C C . MET A 1 85 ? 19.585 6.149 -18.300 1.00 89.88 85 MET A C 1
ATOM 690 O O . MET A 1 85 ? 18.893 6.405 -17.314 1.00 89.88 85 MET A O 1
ATOM 694 N N . ASP A 1 86 ? 19.087 6.156 -19.540 1.00 92.38 86 ASP A N 1
ATOM 695 C CA . ASP A 1 86 ? 17.683 6.473 -19.846 1.00 92.38 86 ASP A CA 1
ATOM 696 C C . ASP A 1 86 ? 16.704 5.489 -19.180 1.00 92.38 86 ASP A C 1
ATOM 698 O O . ASP A 1 86 ? 15.767 5.903 -18.490 1.00 92.38 86 ASP A O 1
ATOM 702 N N . LEU A 1 87 ? 16.948 4.178 -19.296 1.00 92.81 87 LEU A N 1
ATOM 703 C CA . LEU A 1 87 ? 16.118 3.158 -18.641 1.00 92.81 87 LEU A CA 1
ATOM 704 C C . LEU A 1 87 ? 16.118 3.315 -17.115 1.00 92.81 87 LEU A C 1
ATOM 706 O O . LEU A 1 87 ? 15.068 3.200 -16.476 1.00 92.81 87 LEU A O 1
ATOM 710 N N . SER A 1 88 ? 17.272 3.631 -16.529 1.00 93.62 88 SER A N 1
ATOM 711 C CA . SER A 1 88 ? 17.401 3.885 -15.092 1.00 93.62 88 SER A CA 1
ATOM 712 C C . SER A 1 88 ? 16.637 5.140 -14.661 1.00 93.62 88 SER A C 1
ATOM 714 O O . SER A 1 88 ? 15.921 5.114 -13.658 1.00 93.62 88 SER A O 1
ATOM 716 N N . GLN A 1 89 ? 16.709 6.226 -15.436 1.00 96.25 89 GLN A N 1
ATOM 717 C CA . GLN A 1 89 ? 15.937 7.445 -15.180 1.00 96.25 89 GLN A CA 1
ATOM 718 C C . GLN A 1 89 ? 14.428 7.191 -15.265 1.00 96.25 89 GLN A C 1
ATOM 720 O O . GLN A 1 89 ? 13.690 7.589 -14.361 1.00 96.25 89 GLN A O 1
ATOM 725 N N . LYS A 1 90 ? 13.964 6.471 -16.294 1.00 97.12 90 LYS A N 1
ATOM 726 C CA . LYS A 1 90 ? 12.554 6.074 -16.441 1.00 97.12 90 LYS A CA 1
ATOM 727 C C . LYS A 1 90 ? 12.080 5.221 -15.270 1.00 97.12 90 LYS A C 1
ATOM 729 O O . LYS A 1 90 ? 10.984 5.444 -14.755 1.00 97.12 90 LYS A O 1
ATOM 734 N N . GLN A 1 91 ? 12.905 4.281 -14.8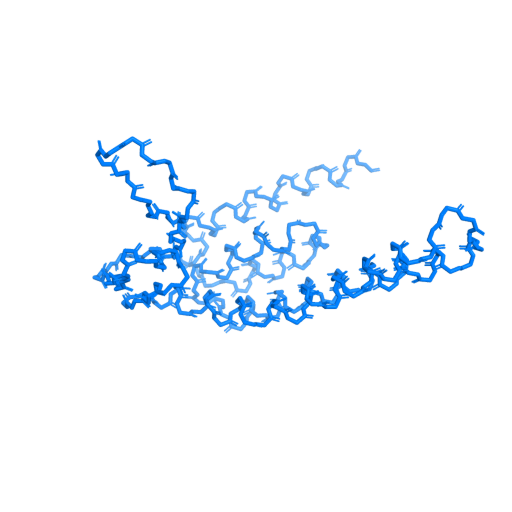14 1.00 96.56 91 GLN A N 1
ATOM 735 C CA . GLN A 1 91 ? 12.580 3.435 -13.670 1.00 96.56 91 GLN A CA 1
ATOM 736 C C . GLN A 1 91 ? 12.483 4.251 -12.373 1.00 96.56 91 GLN A C 1
ATOM 738 O O . GLN A 1 91 ? 11.512 4.106 -11.629 1.00 96.56 91 GLN A O 1
ATOM 743 N N . ASN A 1 92 ? 13.417 5.174 -12.136 1.00 96.19 92 ASN A N 1
ATOM 744 C CA . ASN A 1 92 ? 13.377 6.076 -10.982 1.00 96.19 92 ASN A CA 1
ATOM 745 C C . ASN A 1 92 ? 12.142 6.989 -11.012 1.00 96.19 92 ASN A C 1
ATOM 747 O O . ASN A 1 92 ? 11.440 7.125 -10.008 1.00 96.19 92 ASN A O 1
ATOM 751 N N . ALA A 1 93 ? 11.822 7.567 -12.173 1.00 97.50 93 ALA A N 1
ATOM 752 C CA . ALA A 1 93 ? 10.619 8.375 -12.357 1.00 97.50 93 ALA A CA 1
ATOM 753 C C . ALA A 1 93 ? 9.337 7.560 -12.111 1.00 97.50 93 ALA A C 1
ATOM 755 O O . ALA A 1 93 ? 8.387 8.056 -11.495 1.00 97.50 93 ALA A O 1
ATOM 756 N N . LEU A 1 94 ? 9.312 6.294 -12.539 1.00 97.88 94 LEU A N 1
ATOM 757 C CA . LEU A 1 94 ? 8.197 5.381 -12.299 1.00 97.88 94 LEU A CA 1
ATOM 758 C C . LEU A 1 94 ? 8.021 5.076 -10.805 1.00 97.88 94 LEU A C 1
ATOM 760 O O . LEU A 1 94 ? 6.890 5.106 -10.317 1.00 97.88 94 LEU A O 1
ATOM 764 N N . VAL A 1 95 ? 9.114 4.834 -10.072 1.00 96.50 95 VAL A N 1
ATOM 765 C CA . VAL A 1 95 ? 9.087 4.625 -8.613 1.00 96.50 95 VAL A CA 1
ATOM 766 C C . VAL A 1 95 ? 8.559 5.867 -7.895 1.00 96.50 95 VAL A C 1
ATOM 768 O O . VAL A 1 95 ? 7.626 5.751 -7.099 1.00 96.50 95 VAL A O 1
ATOM 771 N N . SER A 1 96 ? 9.072 7.056 -8.223 1.00 96.31 96 SER A N 1
ATOM 772 C CA . SER A 1 96 ? 8.595 8.324 -7.652 1.00 96.31 96 SER A CA 1
ATOM 773 C C . SER A 1 96 ? 7.106 8.545 -7.923 1.00 96.31 96 SER A C 1
ATOM 775 O O . SER A 1 96 ? 6.342 8.878 -7.016 1.00 96.31 96 SER A O 1
ATOM 777 N N . SER A 1 97 ? 6.662 8.274 -9.152 1.00 97.31 97 SER A N 1
ATOM 778 C CA . SER A 1 97 ? 5.251 8.376 -9.537 1.00 97.31 97 SER A CA 1
ATOM 779 C C . SER A 1 97 ? 4.372 7.377 -8.779 1.00 97.31 97 SER A C 1
ATOM 781 O O . SER A 1 97 ? 3.250 7.714 -8.401 1.00 97.31 97 SER A O 1
ATOM 783 N N . LYS A 1 98 ? 4.872 6.155 -8.539 1.00 97.88 98 LYS A N 1
ATOM 784 C CA . LYS A 1 98 ? 4.177 5.141 -7.735 1.00 97.88 98 LYS A CA 1
ATOM 785 C C . LYS A 1 98 ? 3.999 5.628 -6.300 1.00 97.88 98 LYS A C 1
ATOM 787 O O . LYS A 1 98 ? 2.894 5.548 -5.777 1.00 97.88 98 LYS A O 1
ATOM 792 N N . TYR A 1 99 ? 5.052 6.158 -5.677 1.00 97.62 99 TYR A N 1
ATOM 793 C CA . TYR A 1 99 ? 4.971 6.680 -4.311 1.00 97.62 99 TYR A CA 1
ATOM 794 C C . TYR A 1 99 ? 3.985 7.837 -4.195 1.00 97.62 99 TYR A C 1
ATOM 796 O O . TYR A 1 99 ? 3.149 7.810 -3.298 1.00 97.62 99 TYR A O 1
ATOM 804 N N . LEU A 1 100 ? 4.013 8.800 -5.120 1.00 97.31 100 LEU A N 1
ATOM 805 C CA . LEU A 1 100 ? 3.048 9.903 -5.126 1.00 97.31 100 LEU A CA 1
ATOM 806 C C . LEU A 1 100 ? 1.604 9.403 -5.254 1.00 97.31 100 LEU A C 1
ATOM 808 O O . LEU A 1 100 ? 0.725 9.878 -4.539 1.00 97.31 100 LEU A O 1
ATOM 812 N N . ALA A 1 101 ? 1.356 8.408 -6.109 1.00 98.19 101 ALA A N 1
ATOM 813 C CA . ALA A 1 101 ? 0.035 7.800 -6.220 1.00 98.19 101 ALA A CA 1
ATOM 814 C C . ALA A 1 101 ? -0.392 7.088 -4.928 1.00 98.19 101 ALA A C 1
ATOM 816 O O . ALA A 1 101 ? -1.529 7.262 -4.498 1.00 98.19 101 ALA A O 1
ATOM 817 N N . THR A 1 102 ? 0.510 6.346 -4.276 1.00 98.50 102 THR A N 1
ATOM 818 C CA . THR A 1 102 ? 0.256 5.736 -2.960 1.00 98.50 102 THR A CA 1
ATOM 819 C C . THR A 1 102 ? -0.067 6.785 -1.901 1.00 98.50 102 THR A C 1
ATOM 821 O O . THR A 1 102 ? -1.041 6.632 -1.171 1.00 98.50 102 THR A O 1
ATOM 824 N N . ILE A 1 103 ? 0.715 7.864 -1.838 1.00 98.38 103 ILE A N 1
ATOM 825 C CA . ILE A 1 103 ? 0.529 8.966 -0.888 1.00 98.38 103 ILE A CA 1
ATOM 826 C C . ILE A 1 103 ? -0.842 9.615 -1.089 1.00 98.38 103 ILE A C 1
ATOM 828 O O . ILE A 1 103 ? -1.612 9.727 -0.139 1.00 98.38 103 ILE A O 1
ATOM 832 N N . ASN A 1 104 ? -1.186 9.976 -2.326 1.00 98.31 104 ASN A N 1
ATOM 833 C CA . ASN A 1 104 ? -2.480 10.583 -2.639 1.00 98.31 104 ASN A CA 1
ATOM 834 C C . ASN A 1 104 ? -3.644 9.637 -2.327 1.00 98.31 104 ASN A C 1
ATOM 836 O O . ASN A 1 104 ? -4.660 10.059 -1.777 1.00 98.31 104 ASN A O 1
ATOM 840 N N . PHE A 1 105 ? -3.491 8.346 -2.631 1.00 98.62 105 PHE A N 1
ATOM 841 C CA . PHE A 1 105 ? -4.494 7.340 -2.300 1.00 98.62 105 PHE A CA 1
ATOM 842 C C . PHE A 1 105 ? -4.698 7.226 -0.783 1.00 98.62 105 PHE A C 1
ATOM 844 O O . PHE A 1 105 ? -5.837 7.199 -0.321 1.00 98.62 105 PHE A O 1
ATOM 851 N N . ALA A 1 106 ? -3.618 7.219 0.002 1.00 98.50 106 ALA A N 1
ATOM 852 C CA . ALA A 1 106 ? -3.692 7.191 1.460 1.00 98.50 106 ALA A CA 1
ATOM 853 C C . ALA A 1 106 ? -4.342 8.462 2.033 1.00 98.50 106 ALA A C 1
ATOM 855 O O . ALA A 1 106 ? -5.194 8.362 2.911 1.00 98.50 106 ALA A O 1
ATOM 856 N N . LEU A 1 107 ? -4.015 9.648 1.504 1.00 98.38 107 LEU A N 1
ATOM 857 C CA . LEU A 1 107 ? -4.636 10.917 1.914 1.00 98.38 107 LEU A CA 1
ATOM 858 C C . LEU A 1 107 ? -6.150 10.935 1.664 1.00 98.38 107 LEU A C 1
ATOM 860 O O . LEU A 1 107 ? -6.908 11.428 2.502 1.00 98.38 107 LEU A O 1
ATOM 864 N N . ASN A 1 108 ? -6.595 10.353 0.550 1.00 98.38 108 ASN A N 1
ATOM 865 C CA . ASN A 1 108 ? -8.017 10.227 0.226 1.00 98.38 108 ASN A CA 1
ATOM 866 C C . ASN A 1 108 ? -8.750 9.194 1.098 1.00 98.38 108 ASN A C 1
ATOM 868 O O . ASN A 1 108 ? -9.970 9.251 1.197 1.00 98.38 108 ASN A O 1
ATOM 872 N N . ASN A 1 109 ? -8.021 8.291 1.761 1.00 98.38 109 ASN A N 1
ATOM 873 C CA . ASN A 1 109 ? -8.557 7.254 2.649 1.00 98.38 109 ASN A CA 1
ATOM 874 C C . ASN A 1 109 ? -8.062 7.423 4.100 1.00 98.38 109 ASN A C 1
ATOM 876 O O . ASN A 1 109 ? -7.958 6.459 4.855 1.00 98.38 109 ASN A O 1
ATOM 880 N N . LYS A 1 110 ? -7.745 8.657 4.513 1.00 98.06 110 LYS A N 1
ATOM 881 C CA . LYS A 1 110 ? -7.145 9.010 5.822 1.00 98.06 110 LYS A CA 1
ATOM 882 C C . LYS A 1 110 ? -7.954 8.597 7.061 1.00 98.06 110 LYS A C 1
ATOM 884 O O . LYS A 1 110 ? -7.471 8.680 8.191 1.00 98.06 110 LYS A O 1
ATOM 889 N N . ASN A 1 111 ? -9.209 8.214 6.861 1.00 98.00 111 ASN A N 1
ATOM 890 C CA . ASN A 1 111 ? -10.141 7.727 7.872 1.00 98.00 111 ASN A CA 1
ATOM 891 C C . ASN A 1 111 ? -10.135 6.196 8.028 1.00 98.00 111 ASN A C 1
ATOM 893 O O . ASN A 1 111 ? -10.937 5.703 8.822 1.00 98.00 111 ASN A O 1
ATOM 897 N N . GLN A 1 112 ? -9.259 5.483 7.308 1.00 98.06 112 GLN A N 1
ATOM 898 C CA . GLN A 1 112 ? -9.168 4.022 7.272 1.00 98.06 112 GLN A CA 1
ATOM 899 C C . GLN A 1 112 ? -7.758 3.527 7.627 1.00 98.06 112 GLN A C 1
ATOM 901 O O . GLN A 1 112 ? -6.759 4.167 7.296 1.00 98.06 112 GLN A O 1
ATOM 906 N N . GLU A 1 113 ? -7.657 2.371 8.286 1.00 97.69 113 GLU A N 1
ATOM 907 C CA . GLU A 1 113 ? -6.381 1.791 8.748 1.00 97.69 113 GLU A CA 1
ATOM 908 C C . GLU A 1 113 ? -5.494 1.294 7.598 1.00 97.69 113 GLU A C 1
ATOM 910 O O . GLU A 1 113 ? -4.270 1.208 7.725 1.00 97.69 113 GLU A O 1
ATOM 915 N N . VAL A 1 114 ? -6.096 1.014 6.443 1.00 98.00 114 VAL A N 1
ATOM 916 C CA . VAL A 1 114 ? -5.376 0.698 5.209 1.00 98.00 114 VAL A CA 1
ATOM 917 C C . VAL A 1 114 ? -4.479 1.853 4.750 1.00 98.00 114 VAL A C 1
ATOM 919 O O . VAL A 1 114 ? -3.442 1.600 4.146 1.00 98.00 114 VAL A O 1
ATOM 922 N N . ALA A 1 115 ? -4.809 3.113 5.063 1.00 98.38 115 ALA A N 1
ATOM 923 C CA . ALA A 1 115 ? -4.002 4.262 4.654 1.00 98.38 115 ALA A CA 1
ATOM 924 C C . ALA A 1 115 ? -2.581 4.242 5.251 1.00 98.38 115 ALA A C 1
ATOM 926 O O . ALA A 1 115 ? -1.628 4.223 4.467 1.00 98.38 115 ALA A O 1
ATOM 927 N N . PRO A 1 116 ? -2.380 4.192 6.586 1.00 98.38 116 PRO A N 1
ATOM 928 C CA . PRO A 1 116 ? -1.035 4.065 7.144 1.00 98.38 116 PRO A CA 1
ATOM 929 C C . PRO A 1 116 ? -0.351 2.747 6.759 1.00 98.38 116 PRO A C 1
ATOM 931 O O . PRO A 1 116 ? 0.858 2.744 6.526 1.00 98.38 116 PRO A O 1
ATOM 934 N N . TYR A 1 117 ? -1.104 1.649 6.607 1.00 98.25 117 TYR A N 1
ATOM 935 C CA . TYR A 1 117 ? -0.551 0.387 6.109 1.00 98.25 117 TYR A CA 1
ATOM 936 C C . TYR A 1 117 ? 0.075 0.543 4.715 1.00 98.25 117 TYR A C 1
ATOM 938 O O . TYR A 1 117 ? 1.218 0.142 4.516 1.00 98.25 117 TYR A O 1
ATOM 946 N N . LEU A 1 118 ? -0.633 1.173 3.769 1.00 98.38 118 LEU A N 1
ATOM 947 C CA . LEU A 1 118 ? -0.134 1.392 2.409 1.00 98.38 118 LEU A CA 1
ATOM 948 C C . LEU A 1 118 ? 1.131 2.249 2.390 1.00 98.38 118 LEU A C 1
ATOM 950 O O . LEU A 1 118 ? 2.031 1.992 1.593 1.00 98.38 118 LEU A O 1
ATOM 954 N N . ILE A 1 119 ? 1.239 3.242 3.273 1.00 98.31 119 ILE A N 1
ATOM 955 C CA . ILE A 1 119 ? 2.468 4.030 3.389 1.00 98.31 119 ILE A CA 1
ATOM 956 C C . ILE A 1 119 ? 3.642 3.150 3.816 1.00 98.31 119 ILE A C 1
ATOM 958 O O . ILE A 1 119 ? 4.683 3.163 3.158 1.00 98.31 119 ILE A O 1
ATOM 962 N N . LEU A 1 120 ? 3.451 2.349 4.864 1.00 97.81 120 LEU A N 1
ATOM 963 C CA . LEU A 1 120 ? 4.468 1.434 5.378 1.00 97.81 120 LEU A CA 1
ATOM 964 C C . LEU A 1 120 ? 4.878 0.376 4.345 1.00 97.81 120 LEU A C 1
ATOM 966 O O . LEU A 1 120 ? 6.063 0.081 4.214 1.00 97.81 120 LEU A O 1
ATOM 970 N N . SER A 1 121 ? 3.926 -0.193 3.602 1.00 97.25 121 SER A N 1
ATOM 971 C CA . SER A 1 121 ? 4.193 -1.320 2.703 1.00 97.25 121 SER A CA 1
ATOM 972 C C . SER A 1 121 ? 4.605 -0.917 1.287 1.00 97.25 121 SER A C 1
ATOM 974 O O . SER A 1 121 ? 5.325 -1.662 0.628 1.00 97.25 121 SER A O 1
ATOM 976 N N . GLU A 1 122 ? 4.143 0.230 0.782 1.00 97.12 122 GLU A N 1
ATOM 977 C CA . GLU A 1 122 ? 4.284 0.591 -0.639 1.00 97.12 122 GLU A CA 1
ATOM 978 C C . GLU A 1 122 ? 5.077 1.872 -0.881 1.00 97.12 122 GLU A C 1
ATOM 980 O O . GLU A 1 122 ? 5.543 2.079 -2.004 1.00 97.12 122 GLU A O 1
ATOM 985 N N . ALA A 1 123 ? 5.234 2.719 0.140 1.00 96.00 123 ALA A N 1
ATOM 986 C CA . ALA A 1 123 ? 5.945 3.995 0.071 1.00 96.00 123 ALA A CA 1
ATOM 987 C C . ALA A 1 123 ? 7.012 4.141 1.174 1.00 96.00 123 ALA A C 1
ATOM 989 O O . ALA A 1 123 ? 7.374 5.255 1.542 1.00 96.00 123 ALA A O 1
ATOM 990 N N . TYR A 1 124 ? 7.555 3.021 1.661 1.00 92.19 124 TYR A N 1
ATOM 991 C CA . TYR A 1 124 ? 8.536 2.962 2.754 1.00 92.19 124 TYR A CA 1
ATOM 992 C C . TYR A 1 124 ? 9.724 3.932 2.570 1.00 92.19 124 TYR A C 1
ATOM 994 O O . TYR A 1 124 ? 10.078 4.691 3.473 1.00 92.19 124 TYR A O 1
ATOM 1002 N N . ASN A 1 125 ? 10.297 3.972 1.361 1.00 93.12 125 ASN A N 1
ATOM 1003 C CA . ASN A 1 125 ? 11.443 4.827 1.021 1.00 93.12 125 ASN A CA 1
ATOM 1004 C C . ASN A 1 125 ? 11.048 6.226 0.512 1.00 93.12 125 ASN A C 1
ATOM 1006 O O . ASN A 1 125 ? 11.899 6.947 -0.007 1.00 93.12 125 ASN A O 1
ATOM 1010 N N . ALA A 1 126 ? 9.777 6.628 0.601 1.00 94.50 126 ALA A N 1
ATOM 1011 C CA . ALA A 1 126 ? 9.374 7.972 0.193 1.00 94.50 126 ALA A CA 1
ATOM 1012 C C . ALA A 1 126 ? 10.040 9.044 1.072 1.00 94.50 126 ALA A C 1
ATOM 1014 O O . ALA A 1 126 ? 10.515 8.766 2.177 1.00 94.50 126 ALA A O 1
ATOM 1015 N N . ASN A 1 127 ? 10.084 10.287 0.584 1.00 93.31 127 ASN A N 1
ATOM 1016 C CA . ASN A 1 127 ? 10.627 11.395 1.366 1.00 93.31 127 ASN A CA 1
ATOM 1017 C C . ASN A 1 127 ? 9.841 11.550 2.677 1.00 93.31 127 ASN A C 1
ATOM 1019 O O . ASN A 1 127 ? 8.608 11.545 2.675 1.00 93.31 127 ASN A O 1
ATOM 1023 N N . ILE A 1 128 ? 10.564 11.727 3.780 1.00 94.75 128 ILE A N 1
ATOM 1024 C CA . ILE A 1 128 ? 9.996 11.780 5.125 1.00 94.75 128 ILE A CA 1
ATOM 1025 C C . ILE A 1 128 ? 8.931 12.867 5.295 1.00 94.75 128 ILE A C 1
ATOM 1027 O O . ILE A 1 128 ? 7.943 12.641 5.986 1.00 94.75 128 ILE A O 1
ATOM 1031 N N . LYS A 1 129 ? 9.055 13.993 4.578 1.00 94.31 129 LYS A N 1
ATOM 1032 C CA . LYS A 1 129 ? 8.049 15.064 4.580 1.00 94.31 129 LYS A CA 1
ATOM 1033 C C . LYS A 1 129 ? 6.686 14.565 4.097 1.00 94.31 129 LYS A C 1
ATOM 1035 O O . LYS A 1 129 ? 5.658 14.985 4.623 1.00 94.31 129 LYS A O 1
ATOM 1040 N N . TYR A 1 130 ? 6.657 13.652 3.124 1.00 95.38 130 TYR A N 1
ATOM 1041 C CA . TYR A 1 130 ? 5.403 13.058 2.660 1.00 95.38 130 TYR A CA 1
ATOM 1042 C C . TYR A 1 130 ? 4.839 12.064 3.670 1.00 95.38 130 TYR A C 1
ATOM 1044 O O . TYR A 1 130 ? 3.630 12.056 3.886 1.00 95.38 130 TYR A O 1
ATOM 1052 N N . LEU A 1 131 ? 5.696 11.270 4.318 1.00 96.56 131 LEU A N 1
ATOM 1053 C CA . LEU A 1 131 ? 5.273 10.357 5.383 1.00 96.56 131 LEU A CA 1
ATOM 1054 C C . LEU A 1 131 ? 4.616 11.135 6.534 1.00 96.56 131 LEU A C 1
ATOM 1056 O O . LEU A 1 131 ? 3.500 10.808 6.936 1.00 96.56 131 LEU A O 1
ATOM 1060 N N . ASP A 1 132 ? 5.259 12.220 6.982 1.00 96.06 132 ASP A N 1
ATOM 1061 C CA . ASP A 1 132 ? 4.720 13.166 7.967 1.00 96.06 132 ASP A CA 1
ATOM 1062 C C . ASP A 1 132 ? 3.388 13.773 7.515 1.00 96.06 132 ASP A C 1
ATOM 1064 O O . ASP A 1 132 ? 2.442 13.859 8.296 1.00 96.06 132 ASP A O 1
ATOM 1068 N N . THR A 1 133 ? 3.295 14.190 6.249 1.00 96.94 133 THR A N 1
ATOM 1069 C CA . THR A 1 133 ? 2.063 14.772 5.694 1.00 96.94 133 THR A CA 1
ATOM 1070 C C . THR A 1 133 ? 0.899 13.790 5.791 1.00 96.94 133 THR A C 1
ATOM 1072 O O . THR A 1 133 ? -0.178 14.159 6.260 1.00 96.94 133 THR A O 1
ATOM 1075 N N . VAL A 1 134 ? 1.115 12.533 5.391 1.00 97.69 134 VAL A N 1
ATOM 1076 C CA . VAL A 1 134 ? 0.075 11.503 5.472 1.00 97.69 134 VAL A CA 1
ATOM 1077 C C . VAL A 1 134 ? -0.294 11.229 6.921 1.00 97.69 134 VAL A C 1
ATOM 1079 O O . VAL A 1 134 ? -1.479 11.265 7.242 1.00 97.69 134 VAL A O 1
ATOM 1082 N N . TYR A 1 135 ? 0.693 11.020 7.798 1.00 98.38 135 TYR A N 1
ATOM 1083 C CA . TYR A 1 135 ? 0.450 10.748 9.213 1.00 98.38 135 TYR A CA 1
ATOM 1084 C C . TYR A 1 135 ? -0.375 11.856 9.872 1.00 98.38 135 TYR A C 1
ATOM 1086 O O . TYR A 1 135 ? -1.378 11.583 10.529 1.00 98.38 135 TYR A O 1
ATOM 1094 N N . ASN A 1 136 ? -0.018 13.120 9.644 1.00 98.25 136 ASN A N 1
ATOM 1095 C CA . ASN A 1 136 ? -0.725 14.252 10.233 1.00 98.25 136 ASN A CA 1
ATOM 1096 C C . ASN A 1 136 ? -2.167 14.387 9.737 1.00 98.25 136 ASN A C 1
ATOM 1098 O O . ASN A 1 136 ? -3.020 14.821 10.511 1.00 98.25 136 ASN A O 1
ATOM 1102 N N . ALA A 1 137 ? -2.447 13.972 8.500 1.00 98.31 137 ALA A N 1
ATOM 1103 C CA . ALA A 1 137 ? -3.792 13.961 7.938 1.00 98.31 137 ALA A CA 1
ATOM 1104 C C . ALA A 1 137 ? -4.691 12.840 8.497 1.00 98.31 137 ALA A C 1
ATOM 1106 O O . ALA A 1 137 ? -5.912 12.938 8.360 1.00 98.31 137 ALA A O 1
ATOM 1107 N N . LEU A 1 138 ? -4.128 11.788 9.108 1.00 98.56 138 LEU A N 1
ATOM 1108 C CA . LEU A 1 138 ? -4.911 10.684 9.672 1.00 98.56 138 LEU A CA 1
ATOM 1109 C C . LEU A 1 138 ? -5.840 11.171 10.789 1.00 98.56 138 LEU A C 1
ATOM 1111 O O . LEU A 1 138 ? -5.477 12.023 11.605 1.00 98.56 138 LEU A O 1
ATOM 1115 N N . LEU A 1 139 ? -7.034 10.581 10.865 1.00 98.31 139 LEU A N 1
ATOM 1116 C CA . LEU A 1 139 ? -7.936 10.825 11.993 1.00 98.31 139 LEU A CA 1
ATOM 1117 C C . LEU A 1 139 ? -7.343 10.264 13.298 1.00 98.31 139 LEU A C 1
ATOM 1119 O O . LEU A 1 139 ? -6.652 9.245 13.239 1.00 98.31 139 LEU A O 1
ATOM 1123 N N . PRO A 1 140 ? -7.662 10.840 14.477 1.00 98.19 140 PRO A N 1
ATOM 1124 C CA . PRO A 1 140 ? -7.141 10.367 15.765 1.00 98.19 140 PRO A CA 1
ATOM 1125 C C . PRO A 1 140 ? -7.306 8.855 15.969 1.00 98.19 140 PRO A C 1
ATOM 1127 O O . PRO A 1 140 ? -6.323 8.161 16.200 1.00 98.19 140 PRO A O 1
ATOM 1130 N N . LYS A 1 141 ? -8.506 8.318 15.696 1.00 97.38 141 LYS A N 1
ATOM 1131 C CA . LYS A 1 141 ? -8.780 6.870 15.768 1.00 97.38 141 LYS A CA 1
ATOM 1132 C C . LYS A 1 141 ? -7.826 6.015 14.919 1.00 97.38 141 LYS A C 1
ATOM 1134 O O . LYS A 1 141 ? -7.513 4.891 15.285 1.00 97.38 141 LYS A O 1
ATOM 1139 N N . ILE A 1 142 ? -7.376 6.539 13.775 1.00 98.25 142 ILE A N 1
ATOM 1140 C CA . ILE A 1 142 ? -6.477 5.833 12.857 1.00 98.25 142 ILE A CA 1
ATOM 1141 C C . ILE A 1 142 ? -5.032 5.962 13.320 1.00 98.25 142 ILE A C 1
ATOM 1143 O O . ILE A 1 142 ? -4.289 4.995 13.195 1.00 98.25 142 ILE A O 1
ATOM 1147 N N . LYS A 1 143 ? -4.638 7.093 13.913 1.00 98.44 143 LYS A N 1
ATOM 1148 C CA . LYS A 1 143 ? -3.332 7.220 14.580 1.00 98.44 143 LYS A CA 1
ATOM 1149 C C . LYS A 1 143 ? -3.197 6.217 15.728 1.00 98.44 143 LYS A C 1
ATOM 1151 O O . LYS A 1 143 ? -2.163 5.571 15.840 1.00 98.44 143 LYS A O 1
ATOM 1156 N N . ASP A 1 144 ? -4.273 6.004 16.485 1.00 98.00 144 ASP A N 1
ATOM 1157 C CA . ASP A 1 144 ? -4.303 5.061 17.610 1.00 98.00 144 ASP A CA 1
ATOM 1158 C C . ASP A 1 144 ? -4.367 3.578 17.199 1.00 98.00 144 ASP A C 1
ATOM 1160 O O . ASP A 1 144 ? -4.137 2.692 18.037 1.00 98.00 144 ASP A O 1
ATOM 1164 N N . SER A 1 145 ? -4.652 3.300 15.923 1.00 97.19 145 SER A N 1
ATOM 1165 C CA . SER A 1 145 ? -4.677 1.948 15.359 1.00 97.19 145 SER A CA 1
ATOM 1166 C C . SER A 1 145 ? -3.283 1.316 15.296 1.00 97.19 145 SER A C 1
ATOM 1168 O O . SER A 1 145 ? -2.256 1.988 15.430 1.00 97.19 145 SER A O 1
ATOM 1170 N N . LYS A 1 146 ? -3.236 0.006 15.023 1.00 96.50 146 LYS A N 1
ATOM 1171 C CA . LYS A 1 146 ? -1.978 -0.735 14.853 1.00 96.50 146 LYS A CA 1
ATOM 1172 C C . LYS A 1 146 ? -1.054 -0.062 13.832 1.00 96.50 146 LYS A C 1
ATOM 1174 O O . LYS A 1 146 ? 0.084 0.267 14.152 1.00 96.50 146 LYS A O 1
ATOM 1179 N N . TYR A 1 147 ? -1.551 0.156 12.616 1.00 97.75 147 TYR A N 1
ATOM 1180 C CA . TYR A 1 147 ? -0.733 0.697 11.531 1.00 97.75 147 TYR A CA 1
ATOM 1181 C C . TYR A 1 147 ? -0.454 2.193 11.693 1.00 97.75 147 TYR A C 1
ATOM 1183 O O . TYR A 1 147 ? 0.597 2.657 11.258 1.00 97.75 147 TYR A O 1
ATOM 1191 N N . GLY A 1 148 ? -1.341 2.941 12.358 1.00 98.25 148 GLY A N 1
ATOM 1192 C CA . GLY A 1 148 ? -1.078 4.332 12.733 1.00 98.25 148 GLY A CA 1
ATOM 1193 C C . GLY A 1 148 ? 0.147 4.466 13.637 1.00 98.25 148 GLY A C 1
ATOM 1194 O O . GLY A 1 148 ? 1.071 5.212 13.312 1.00 98.25 148 GLY A O 1
ATOM 1195 N N . LYS A 1 149 ? 0.201 3.669 14.711 1.00 98.62 149 LYS A N 1
ATOM 1196 C CA . LYS A 1 149 ? 1.333 3.626 15.652 1.00 98.62 149 LYS A CA 1
ATOM 1197 C C . LYS A 1 149 ? 2.625 3.124 15.010 1.00 98.62 149 LYS A C 1
ATOM 1199 O O . LYS A 1 149 ? 3.705 3.645 15.295 1.00 98.62 149 LYS A O 1
ATOM 1204 N N . GLU A 1 150 ? 2.530 2.124 14.133 1.00 98.31 150 GLU A N 1
ATOM 1205 C CA . GLU A 1 150 ? 3.682 1.643 13.360 1.00 98.31 150 GLU A CA 1
ATOM 1206 C C . GLU A 1 150 ? 4.233 2.745 12.440 1.00 98.31 150 GLU A C 1
ATOM 1208 O O . GLU A 1 150 ? 5.448 2.937 12.388 1.00 98.31 150 GLU A O 1
ATOM 1213 N N . LEU A 1 151 ? 3.365 3.516 11.769 1.00 98.50 151 LEU A N 1
ATOM 1214 C CA . LEU A 1 151 ? 3.781 4.626 10.909 1.00 98.50 151 LEU A CA 1
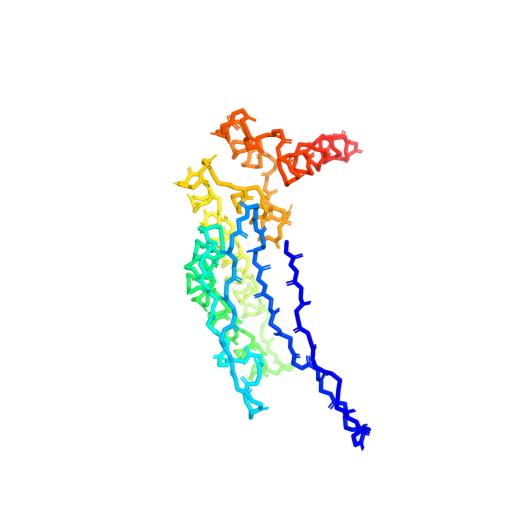ATOM 1215 C C . LEU A 1 151 ? 4.432 5.760 11.708 1.00 98.50 151 LEU A C 1
ATOM 1217 O O . LEU A 1 151 ? 5.469 6.273 11.292 1.00 98.50 151 LEU A O 1
ATOM 1221 N N . GLU A 1 152 ? 3.874 6.121 12.862 1.00 98.38 152 GLU A N 1
ATOM 1222 C CA . GLU A 1 152 ? 4.482 7.112 13.756 1.00 98.38 152 GLU A CA 1
ATOM 1223 C C . GLU A 1 152 ? 5.888 6.686 14.187 1.00 98.38 152 GLU A C 1
ATOM 1225 O O . GLU A 1 152 ? 6.858 7.427 14.012 1.00 98.38 152 GLU A O 1
ATOM 1230 N N . SER A 1 153 ? 6.008 5.454 14.686 1.00 98.00 153 SER A N 1
ATOM 1231 C CA . SER A 1 153 ? 7.282 4.884 15.131 1.00 98.00 153 SER A CA 1
ATOM 1232 C C . SER A 1 153 ? 8.304 4.861 13.996 1.00 98.00 153 SER A C 1
ATOM 1234 O O . SER A 1 153 ? 9.469 5.222 14.182 1.00 98.00 153 SER A O 1
ATOM 1236 N N . PHE A 1 154 ? 7.862 4.480 12.797 1.00 97.44 154 PHE A N 1
ATOM 1237 C CA . PHE A 1 154 ? 8.690 4.472 11.602 1.00 97.44 154 PHE A CA 1
ATOM 1238 C C . PHE A 1 154 ? 9.214 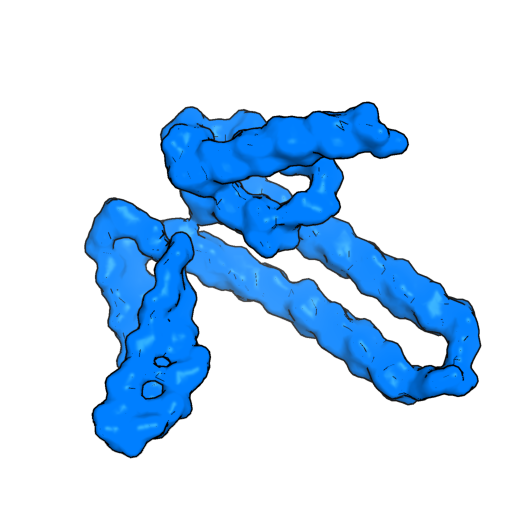5.870 11.252 1.00 97.44 154 PHE A C 1
ATOM 1240 O O . PHE A 1 154 ? 10.417 6.038 11.046 1.00 97.44 154 PHE A O 1
ATOM 1247 N N . ILE A 1 155 ? 8.345 6.883 11.244 1.00 97.00 155 ILE A N 1
ATOM 1248 C CA . ILE A 1 155 ? 8.721 8.273 10.957 1.00 97.00 155 ILE A CA 1
ATOM 1249 C C . ILE A 1 155 ? 9.712 8.799 12.000 1.00 97.00 155 ILE A C 1
ATOM 1251 O O . ILE A 1 155 ? 10.721 9.402 11.634 1.00 97.00 155 ILE A O 1
ATOM 1255 N N . LEU A 1 156 ? 9.467 8.553 13.291 1.00 96.31 156 LEU A N 1
ATOM 1256 C CA . LEU A 1 156 ? 10.368 8.973 14.368 1.00 96.31 156 LEU A CA 1
ATOM 1257 C C . LEU A 1 156 ? 11.760 8.347 14.227 1.00 96.31 156 LEU A C 1
ATOM 1259 O O . LEU A 1 156 ? 12.765 9.040 14.395 1.00 96.31 156 LEU A O 1
ATOM 1263 N N . ASN A 1 157 ? 11.832 7.060 13.883 1.00 95.25 157 ASN A N 1
ATOM 1264 C CA . ASN A 1 157 ? 13.103 6.377 13.647 1.00 95.25 157 ASN A CA 1
ATOM 1265 C C . ASN A 1 157 ? 13.826 6.944 12.423 1.00 95.25 157 ASN A C 1
ATOM 1267 O O . ASN A 1 157 ? 15.011 7.258 12.510 1.00 95.25 157 ASN A O 1
ATOM 1271 N N . ARG A 1 158 ? 13.107 7.167 11.317 1.00 94.25 158 ARG A N 1
ATOM 1272 C CA . ARG A 1 158 ? 13.687 7.774 10.116 1.00 94.25 158 ARG A CA 1
ATOM 1273 C C . ARG A 1 158 ? 14.219 9.180 10.358 1.00 94.25 158 ARG A C 1
ATOM 1275 O O . ARG A 1 158 ? 15.301 9.484 9.883 1.00 94.25 158 ARG A O 1
ATOM 1282 N N . LYS A 1 159 ? 13.532 10.016 11.146 1.00 93.19 159 LYS A N 1
ATOM 1283 C CA . LYS A 1 159 ? 14.037 11.355 11.508 1.00 93.19 159 LYS A CA 1
ATOM 1284 C C . LYS A 1 159 ? 15.383 11.278 12.219 1.00 93.19 159 LYS A C 1
ATOM 1286 O O . LYS A 1 159 ? 16.258 12.087 11.938 1.00 93.19 159 LYS A O 1
ATOM 1291 N N . LYS A 1 160 ? 15.565 10.306 13.116 1.00 91.38 160 LYS A N 1
ATOM 1292 C CA . LYS A 1 160 ? 16.840 10.112 13.818 1.00 91.38 160 LYS A CA 1
ATOM 1293 C C . LYS A 1 160 ? 17.943 9.681 12.857 1.00 91.38 160 LYS A C 1
ATOM 1295 O O . LYS A 1 160 ? 19.018 10.257 12.896 1.00 91.38 160 LYS A O 1
ATOM 1300 N N . THR A 1 161 ? 17.677 8.706 11.991 1.00 85.69 161 THR A N 1
ATOM 1301 C CA . THR A 1 161 ? 18.680 8.195 11.045 1.00 85.69 161 THR A CA 1
ATOM 1302 C C . THR A 1 161 ? 19.042 9.221 9.971 1.00 85.69 161 THR A C 1
ATOM 1304 O O . THR A 1 161 ? 20.222 9.433 9.721 1.00 85.69 161 THR A O 1
ATOM 1307 N N . ASP A 1 162 ? 18.051 9.904 9.396 1.00 76.81 162 ASP A N 1
ATOM 1308 C CA . ASP A 1 162 ? 18.244 10.875 8.311 1.00 76.81 162 ASP A CA 1
ATOM 1309 C C . ASP A 1 162 ? 18.896 12.189 8.805 1.00 76.81 162 ASP A C 1
ATOM 1311 O O . ASP A 1 162 ? 19.382 12.958 7.989 1.00 76.81 162 ASP A O 1
ATOM 1315 N N . THR A 1 163 ? 18.913 12.461 10.120 1.00 62.31 163 THR A N 1
ATOM 1316 C CA . THR A 1 163 ? 19.636 13.612 10.717 1.00 62.31 163 THR A CA 1
ATOM 1317 C C . THR A 1 163 ? 21.089 13.267 11.080 1.00 62.31 163 THR A C 1
ATOM 1319 O O . THR A 1 163 ? 21.886 14.157 11.361 1.00 62.31 163 THR A O 1
ATOM 1322 N N . VAL A 1 164 ? 21.436 11.976 11.130 1.00 54.59 164 VAL A N 1
ATOM 1323 C CA . VAL A 1 164 ? 22.777 11.479 11.498 1.00 54.59 164 VAL A CA 1
ATOM 1324 C C . VAL A 1 164 ? 23.657 11.228 10.256 1.00 54.59 164 VAL A C 1
ATOM 1326 O O . VAL A 1 164 ? 24.856 10.992 10.399 1.00 54.59 164 VAL A O 1
ATOM 1329 N N . LEU A 1 165 ? 23.082 11.317 9.052 1.00 44.62 165 LEU A N 1
ATOM 1330 C CA . LEU A 1 165 ? 23.756 11.267 7.746 1.00 44.62 165 LEU A CA 1
ATOM 1331 C C . LEU A 1 165 ? 23.859 12.669 7.136 1.00 44.62 165 LEU A C 1
ATOM 1333 O O . LEU A 1 165 ? 24.870 12.914 6.443 1.00 44.62 165 LEU A O 1
#

pLDDT: mean 92.78, std 8.93, range [44.62, 98.62]